Protein AF-A0A258R5W1-F1 (afdb_monomer_lite)

Structure (mmCIF, N/CA/C/O backbone):
data_AF-A0A258R5W1-F1
#
_entry.id   AF-A0A258R5W1-F1
#
loop_
_atom_site.group_PDB
_atom_site.id
_atom_site.type_symbol
_atom_site.label_atom_id
_atom_site.label_alt_id
_atom_site.label_comp_id
_atom_site.label_asym_id
_atom_site.label_entity_id
_atom_site.label_seq_id
_atom_site.pdbx_PDB_ins_code
_atom_site.Cartn_x
_atom_site.Cartn_y
_atom_site.Cartn_z
_atom_site.occupancy
_atom_site.B_iso_or_equiv
_atom_site.auth_seq_id
_atom_site.auth_comp_id
_atom_site.auth_asym_id
_atom_site.auth_atom_id
_atom_site.pdbx_PDB_model_num
ATOM 1 N N . MET A 1 1 ? 26.886 53.800 17.695 1.00 51.75 1 MET A N 1
ATOM 2 C CA . MET A 1 1 ? 26.694 52.334 17.669 1.00 51.75 1 MET A CA 1
ATOM 3 C C . MET A 1 1 ? 25.498 52.022 16.788 1.00 51.75 1 MET A C 1
ATOM 5 O O . MET A 1 1 ? 24.385 52.335 17.181 1.00 51.75 1 MET A O 1
ATOM 9 N N . ALA A 1 2 ? 25.725 51.496 15.584 1.00 49.53 2 ALA A N 1
ATOM 10 C CA . ALA A 1 2 ? 24.658 51.045 14.694 1.00 49.53 2 ALA A CA 1
ATOM 11 C C . ALA A 1 2 ? 24.525 49.524 14.839 1.00 49.53 2 ALA A C 1
ATOM 13 O O . ALA A 1 2 ? 25.481 48.796 14.582 1.00 49.53 2 ALA A O 1
ATOM 14 N N . CYS A 1 3 ? 23.370 49.064 15.316 1.00 56.50 3 CYS A N 1
ATOM 15 C CA . CYS A 1 3 ? 23.067 47.647 15.476 1.00 56.50 3 CYS A CA 1
ATOM 16 C C . CYS A 1 3 ? 22.499 47.130 14.147 1.00 56.50 3 CYS A C 1
ATOM 18 O O . CYS A 1 3 ? 21.383 47.484 13.772 1.00 56.50 3 CYS A O 1
ATOM 20 N N . PHE A 1 4 ? 23.285 46.352 13.403 1.00 54.25 4 PHE A N 1
ATOM 21 C CA . PHE A 1 4 ? 22.830 45.687 12.182 1.00 54.25 4 PHE A CA 1
ATOM 22 C C . PHE A 1 4 ? 22.053 44.424 12.573 1.00 54.25 4 PHE A C 1
ATOM 24 O O . PHE A 1 4 ? 22.641 43.435 13.006 1.00 54.25 4 PHE A O 1
ATOM 31 N N . ALA A 1 5 ? 20.727 44.456 12.439 1.00 63.97 5 ALA A N 1
ATOM 32 C CA . ALA A 1 5 ? 19.897 43.265 12.572 1.00 63.97 5 ALA A CA 1
ATOM 33 C C . ALA A 1 5 ? 20.048 42.406 11.305 1.00 63.97 5 ALA A C 1
ATOM 35 O O . ALA A 1 5 ? 19.536 42.747 10.239 1.00 63.97 5 ALA A O 1
ATOM 36 N N . LEU A 1 6 ? 20.783 41.299 11.420 1.00 62.94 6 LEU A N 1
ATOM 37 C CA . LEU A 1 6 ? 20.866 40.263 10.393 1.00 62.94 6 LEU A CA 1
ATOM 38 C C . LEU A 1 6 ? 19.533 39.506 10.335 1.00 62.94 6 LEU A C 1
ATOM 40 O O . LEU A 1 6 ? 19.253 38.654 11.175 1.00 62.94 6 LEU A O 1
ATOM 44 N N . PHE A 1 7 ? 18.711 39.811 9.333 1.00 59.78 7 PHE A N 1
ATOM 45 C CA . PHE A 1 7 ? 17.588 38.958 8.953 1.00 59.78 7 PHE A CA 1
ATOM 46 C C . PHE A 1 7 ? 18.133 37.715 8.244 1.00 59.78 7 PHE A C 1
ATOM 48 O O . PHE A 1 7 ? 18.595 37.790 7.106 1.00 59.78 7 PHE A O 1
ATOM 55 N N . LEU A 1 8 ? 18.090 36.567 8.921 1.00 60.25 8 LEU A N 1
ATOM 56 C CA . LEU A 1 8 ? 18.320 35.273 8.285 1.00 60.25 8 LEU A CA 1
ATOM 57 C C . LEU A 1 8 ? 17.102 34.928 7.414 1.00 60.25 8 LEU A C 1
ATOM 59 O O . LEU A 1 8 ? 15.984 34.890 7.934 1.00 60.25 8 LEU A O 1
ATOM 63 N N . PRO A 1 9 ? 17.278 34.661 6.109 1.00 59.12 9 PRO A N 1
ATOM 64 C CA . PRO A 1 9 ? 16.185 34.197 5.274 1.00 59.12 9 PRO A CA 1
ATOM 65 C C . PRO A 1 9 ? 15.826 32.767 5.689 1.00 59.12 9 PRO A C 1
ATOM 67 O O . PRO A 1 9 ? 16.605 31.834 5.502 1.00 59.12 9 PRO A O 1
ATOM 70 N N . VAL A 1 10 ? 14.636 32.586 6.259 1.00 59.16 10 VAL A N 1
ATOM 71 C CA . VAL A 1 10 ? 14.051 31.256 6.442 1.00 59.16 10 VAL A CA 1
ATOM 72 C C . VAL A 1 10 ? 13.568 30.804 5.069 1.00 59.16 10 VAL A C 1
ATOM 74 O O . VAL A 1 10 ? 12.575 31.317 4.555 1.00 59.16 10 VAL A O 1
ATOM 77 N N . ALA A 1 11 ? 14.293 29.880 4.439 1.00 56.75 11 ALA A N 1
ATOM 78 C CA . ALA A 1 11 ? 13.798 29.230 3.235 1.00 56.75 11 ALA A CA 1
ATOM 79 C C . ALA A 1 11 ? 12.501 28.480 3.586 1.00 56.75 11 ALA A C 1
ATOM 81 O O . ALA A 1 11 ? 12.465 27.791 4.612 1.00 56.75 11 ALA A O 1
ATOM 82 N N . PRO A 1 12 ? 11.433 28.593 2.778 1.00 52.16 12 PRO A N 1
ATOM 83 C CA . PRO A 1 12 ? 10.244 27.793 3.003 1.00 52.16 12 PRO A CA 1
ATOM 84 C C . PRO A 1 12 ? 10.651 26.325 2.883 1.00 52.16 12 PRO A C 1
ATOM 86 O O . PRO A 1 12 ? 11.190 25.904 1.858 1.00 52.16 12 PRO A O 1
ATOM 89 N N . ALA A 1 13 ? 10.415 25.547 3.938 1.00 52.50 13 ALA A N 1
ATOM 90 C CA . ALA A 1 13 ? 10.500 24.100 3.870 1.00 52.50 13 ALA A CA 1
ATOM 91 C C . ALA A 1 13 ? 9.369 23.625 2.952 1.00 52.50 13 ALA A C 1
ATOM 93 O O . ALA A 1 13 ? 8.264 23.325 3.402 1.00 52.50 13 ALA A O 1
ATOM 94 N N . MET A 1 14 ? 9.613 23.624 1.642 1.00 48.12 14 MET A N 1
ATOM 95 C CA . MET A 1 14 ? 8.778 22.869 0.725 1.00 48.12 14 MET A CA 1
ATOM 96 C C . MET A 1 14 ? 8.975 21.413 1.112 1.00 48.12 14 MET A C 1
ATOM 98 O O . MET A 1 14 ? 10.029 20.837 0.847 1.00 48.12 14 MET A O 1
ATOM 102 N N . ALA A 1 15 ? 7.996 20.856 1.825 1.00 54.88 15 ALA A N 1
ATOM 103 C CA . ALA A 1 15 ? 7.961 19.435 2.093 1.00 54.88 15 ALA A CA 1
ATOM 104 C C . ALA A 1 15 ? 8.110 18.726 0.746 1.00 54.88 15 ALA A C 1
ATOM 106 O O . ALA A 1 15 ? 7.338 18.969 -0.185 1.00 54.88 15 ALA A O 1
ATOM 107 N N . GLU A 1 16 ? 9.159 17.920 0.627 1.00 61.03 16 GLU A N 1
ATOM 108 C CA . GLU A 1 16 ? 9.371 17.089 -0.542 1.00 61.03 16 GLU A CA 1
ATOM 109 C C . GLU A 1 16 ? 8.091 16.265 -0.751 1.00 61.03 16 GLU A C 1
ATOM 111 O O . GLU A 1 16 ? 7.604 15.613 0.173 1.00 61.03 16 GLU A O 1
ATOM 116 N N . TYR A 1 17 ? 7.487 16.363 -1.940 1.00 71.88 17 TYR A N 1
ATOM 117 C CA . TYR A 1 17 ? 6.218 15.687 -2.239 1.00 71.88 17 TYR A CA 1
ATOM 118 C C . TYR A 1 17 ? 6.342 14.157 -2.081 1.00 71.88 17 TYR A C 1
ATOM 120 O O . TYR A 1 17 ? 5.367 13.472 -1.772 1.00 71.88 17 TYR A O 1
ATOM 128 N N . GLY A 1 18 ? 7.555 13.623 -2.259 1.00 83.56 18 GLY A N 1
ATOM 129 C CA . GLY A 1 18 ? 7.866 12.207 -2.109 1.00 83.56 18 GLY A CA 1
ATOM 130 C C . GLY A 1 18 ? 8.108 11.745 -0.661 1.00 83.56 18 GLY A C 1
ATOM 131 O O . GLY A 1 18 ? 8.158 12.544 0.278 1.00 83.56 18 GLY A O 1
ATOM 132 N N . PRO A 1 19 ? 8.262 10.426 -0.453 1.00 93.56 19 PRO A N 1
ATOM 133 C CA . PRO A 1 19 ? 8.715 9.880 0.820 1.00 93.56 19 PRO A CA 1
ATOM 134 C C . PRO A 1 19 ? 10.164 10.297 1.117 1.00 93.56 19 PRO A C 1
ATOM 136 O O . PRO A 1 19 ? 11.027 10.241 0.242 1.00 93.56 19 PRO A O 1
ATOM 139 N N . SER A 1 20 ? 10.449 10.649 2.369 1.00 94.25 20 SER A N 1
ATOM 140 C CA . SER A 1 20 ? 11.812 10.852 2.868 1.00 94.25 20 SER A CA 1
ATOM 141 C C . SER A 1 20 ? 12.620 9.548 2.845 1.00 94.25 20 SER A C 1
ATOM 143 O O . SER A 1 20 ? 12.065 8.452 2.774 1.00 94.25 20 SER A O 1
ATOM 145 N N . LYS A 1 21 ? 13.949 9.629 3.001 1.00 92.88 21 LYS A N 1
ATOM 146 C CA . LYS A 1 21 ? 14.812 8.432 3.089 1.00 92.88 21 LYS A CA 1
ATOM 147 C C . LYS A 1 21 ? 14.380 7.455 4.191 1.00 92.88 21 LYS A C 1
ATOM 149 O O . LYS A 1 21 ? 14.430 6.247 3.983 1.00 92.88 21 LYS A O 1
ATOM 154 N N . ALA A 1 22 ? 13.958 7.973 5.346 1.00 94.94 22 ALA A N 1
ATOM 155 C CA . ALA A 1 22 ? 13.486 7.152 6.459 1.00 94.94 22 ALA A CA 1
ATOM 156 C C . ALA A 1 22 ? 12.147 6.473 6.133 1.00 94.94 22 ALA A C 1
ATOM 158 O O . ALA A 1 22 ? 11.960 5.298 6.430 1.00 94.94 22 ALA A O 1
ATOM 159 N N . GLU A 1 23 ? 11.240 7.188 5.468 1.00 96.62 23 GLU A N 1
ATOM 160 C CA . GLU A 1 23 ? 9.962 6.629 5.030 1.00 96.62 23 GLU A CA 1
ATOM 161 C C . GLU A 1 23 ? 10.148 5.572 3.940 1.00 96.62 23 GLU A C 1
ATOM 163 O O . GLU A 1 23 ? 9.544 4.507 4.028 1.00 96.62 23 GLU A O 1
ATOM 168 N N . LEU A 1 24 ? 11.035 5.804 2.964 1.00 95.94 24 LEU A N 1
ATOM 169 C CA . LEU A 1 24 ? 11.385 4.808 1.944 1.00 95.94 24 LEU A CA 1
ATOM 170 C C . LEU A 1 24 ? 11.908 3.508 2.556 1.00 95.94 24 LEU A C 1
ATOM 172 O O . LEU A 1 24 ? 11.591 2.436 2.049 1.00 95.94 24 LEU A O 1
ATOM 176 N N . ALA A 1 25 ? 12.674 3.589 3.646 1.00 96.06 25 ALA A N 1
ATOM 177 C CA . ALA A 1 25 ? 13.185 2.412 4.345 1.00 96.06 25 ALA A CA 1
ATOM 178 C C . ALA A 1 25 ? 12.079 1.579 5.021 1.00 96.06 25 ALA A C 1
ATOM 180 O O . ALA A 1 25 ? 12.278 0.392 5.270 1.00 96.06 25 ALA A O 1
ATOM 181 N N . ALA A 1 26 ? 10.914 2.176 5.296 1.00 96.38 26 ALA A N 1
ATOM 182 C CA . ALA A 1 26 ? 9.740 1.491 5.837 1.00 96.38 26 ALA A CA 1
ATOM 183 C C . ALA A 1 26 ? 8.784 0.961 4.748 1.00 96.38 26 ALA A C 1
ATOM 185 O O . ALA A 1 26 ? 7.746 0.375 5.066 1.00 96.38 26 ALA A O 1
ATOM 186 N N . LEU A 1 27 ? 9.102 1.179 3.468 1.00 98.12 27 LEU A N 1
ATOM 187 C CA . LEU A 1 27 ? 8.323 0.693 2.332 1.00 98.12 27 LEU A CA 1
ATOM 188 C C . LEU A 1 27 ? 8.945 -0.576 1.728 1.00 98.12 27 LEU A C 1
ATOM 190 O O . LEU A 1 27 ? 10.131 -0.848 1.919 1.00 98.12 27 LEU A O 1
ATOM 194 N N . PRO A 1 28 ? 8.172 -1.357 0.951 1.00 98.19 28 PRO A N 1
ATOM 195 C CA . PRO A 1 28 ? 8.719 -2.480 0.199 1.00 98.19 28 PRO A CA 1
ATOM 196 C C . PRO A 1 28 ? 9.882 -2.060 -0.710 1.00 98.19 28 PRO A C 1
ATOM 198 O O . PRO A 1 28 ? 9.866 -0.978 -1.295 1.00 98.19 28 PRO A O 1
ATOM 201 N N . ALA A 1 29 ? 10.874 -2.938 -0.888 1.00 97.06 29 ALA A N 1
ATOM 202 C CA . ALA A 1 29 ? 12.125 -2.617 -1.589 1.00 97.06 29 ALA A CA 1
ATOM 203 C C . ALA A 1 29 ? 11.930 -2.090 -3.026 1.00 97.06 29 ALA A C 1
ATOM 205 O O . ALA A 1 29 ? 12.719 -1.271 -3.505 1.00 97.06 29 ALA A O 1
ATOM 206 N N . TYR A 1 30 ? 10.861 -2.511 -3.708 1.00 97.31 30 TYR A N 1
ATOM 207 C CA . TYR A 1 30 ? 10.533 -1.999 -5.037 1.00 97.31 30 TYR A CA 1
ATOM 208 C C . TYR A 1 30 ? 10.180 -0.506 -5.043 1.00 97.31 30 TYR A C 1
ATOM 210 O O . TYR A 1 30 ? 10.258 0.115 -6.097 1.00 97.31 30 TYR A O 1
ATOM 218 N N . CYS A 1 31 ? 9.810 0.092 -3.906 1.00 98.00 31 CYS A N 1
ATOM 219 C CA . CYS A 1 31 ? 9.501 1.516 -3.819 1.00 98.00 31 CYS A CA 1
ATOM 220 C C . CYS A 1 31 ? 10.745 2.384 -3.923 1.00 98.00 31 CYS A C 1
ATOM 222 O O . CYS A 1 31 ? 10.755 3.328 -4.710 1.00 98.00 31 CYS A O 1
ATOM 224 N N . ALA A 1 32 ? 11.808 2.030 -3.199 1.00 96.19 32 ALA A N 1
ATOM 225 C CA . ALA A 1 32 ? 13.094 2.704 -3.340 1.00 96.19 32 ALA A CA 1
ATOM 226 C C . ALA A 1 32 ? 13.615 2.575 -4.778 1.00 96.19 32 ALA A C 1
ATOM 228 O O . ALA A 1 32 ? 14.002 3.567 -5.385 1.00 96.19 32 ALA A O 1
ATOM 229 N N . ALA A 1 33 ? 13.531 1.371 -5.357 1.00 96.56 33 ALA A N 1
ATOM 230 C CA . ALA A 1 33 ? 13.924 1.150 -6.743 1.00 96.56 33 ALA A CA 1
ATOM 231 C C . ALA A 1 33 ? 13.080 1.969 -7.725 1.00 96.56 33 ALA A C 1
ATOM 233 O O . ALA A 1 33 ? 13.638 2.617 -8.600 1.00 96.56 33 ALA A O 1
ATOM 234 N N . ARG A 1 34 ? 11.746 1.981 -7.583 1.00 96.75 34 ARG A N 1
ATOM 235 C CA . ARG A 1 34 ? 10.860 2.729 -8.484 1.00 96.75 34 ARG A CA 1
ATOM 236 C C . ARG A 1 34 ? 11.112 4.233 -8.420 1.00 96.75 34 ARG A C 1
ATOM 238 O O . ARG A 1 34 ? 10.966 4.887 -9.445 1.00 96.75 34 ARG A O 1
ATOM 245 N N . LEU A 1 35 ? 11.468 4.776 -7.260 1.00 95.19 35 LEU A N 1
ATOM 246 C CA . LEU A 1 35 ? 11.693 6.214 -7.076 1.00 95.19 35 LEU A CA 1
ATOM 247 C C . LEU A 1 35 ? 13.131 6.657 -7.395 1.00 95.19 35 LEU A C 1
ATOM 249 O O . LEU A 1 35 ? 13.408 7.853 -7.391 1.00 95.19 35 LEU A O 1
ATOM 253 N N . ASP A 1 36 ? 14.014 5.719 -7.746 1.00 95.25 36 ASP A N 1
ATOM 254 C CA . ASP A 1 36 ? 15.358 5.985 -8.258 1.00 95.25 36 ASP A CA 1
ATOM 255 C C . ASP A 1 36 ? 15.570 5.287 -9.611 1.00 95.25 36 ASP A C 1
ATOM 257 O O . ASP A 1 36 ? 16.139 4.194 -9.698 1.00 95.25 36 ASP A O 1
ATOM 261 N N . GLU A 1 37 ? 15.130 5.944 -10.689 1.00 93.56 37 GLU A N 1
ATOM 262 C CA . GLU A 1 37 ? 15.201 5.418 -12.064 1.00 93.56 37 GLU A CA 1
ATOM 263 C C . GLU A 1 37 ? 16.631 5.171 -12.566 1.00 93.56 37 GLU A C 1
ATOM 265 O O . GLU A 1 37 ? 16.840 4.455 -13.548 1.00 93.56 37 GLU A O 1
ATOM 270 N N . LYS A 1 38 ? 17.634 5.744 -11.891 1.00 94.69 38 LYS A N 1
ATOM 271 C CA . LYS A 1 38 ? 19.049 5.569 -12.236 1.00 94.69 38 LYS A CA 1
ATOM 272 C C . LYS A 1 38 ? 19.661 4.344 -11.555 1.00 94.69 38 LYS A C 1
ATOM 274 O O . LYS A 1 38 ? 20.737 3.904 -11.964 1.00 94.69 38 LYS A O 1
ATOM 279 N N . SER A 1 39 ? 19.000 3.786 -10.540 1.00 94.88 39 SER A N 1
ATOM 280 C CA . SER A 1 39 ? 19.512 2.644 -9.786 1.00 94.88 39 SER A CA 1
ATOM 281 C C . SER A 1 39 ? 19.573 1.365 -10.627 1.00 94.88 39 SER A C 1
ATOM 283 O O . SER A 1 39 ? 18.742 1.104 -11.499 1.00 94.88 39 SER A O 1
ATOM 285 N N . ALA A 1 40 ? 20.533 0.490 -10.317 1.00 95.44 40 ALA A N 1
ATOM 286 C CA . ALA A 1 40 ? 20.550 -0.859 -10.883 1.00 95.44 40 ALA A CA 1
ATOM 287 C C . ALA A 1 40 ? 19.288 -1.653 -10.488 1.00 95.44 40 ALA A C 1
ATOM 289 O O . ALA A 1 40 ? 18.755 -2.418 -11.291 1.00 95.44 40 ALA A O 1
ATOM 290 N N . ALA A 1 41 ? 18.777 -1.421 -9.273 1.00 96.94 41 ALA A N 1
ATOM 291 C CA . ALA A 1 41 ? 17.570 -2.060 -8.763 1.00 96.94 41 ALA A CA 1
ATOM 292 C C . ALA A 1 41 ? 16.323 -1.711 -9.590 1.00 96.94 41 ALA A C 1
ATOM 294 O O . ALA A 1 41 ? 15.468 -2.578 -9.768 1.00 96.94 41 ALA A O 1
ATOM 295 N N . PHE A 1 42 ? 16.230 -0.489 -10.132 1.00 97.81 42 PHE A N 1
ATOM 296 C CA . PHE A 1 42 ? 15.127 -0.080 -11.005 1.00 97.81 42 PHE A CA 1
ATOM 297 C C . PHE A 1 42 ? 14.960 -1.041 -12.181 1.00 97.81 42 PHE A C 1
ATOM 299 O O . PHE A 1 42 ? 13.867 -1.552 -12.404 1.00 97.81 42 PHE A O 1
ATOM 306 N N . LYS A 1 43 ? 16.054 -1.349 -12.889 1.00 96.94 43 LYS A N 1
ATOM 307 C CA . LYS A 1 43 ? 16.027 -2.244 -14.056 1.00 96.94 43 LYS A CA 1
ATOM 308 C C . LYS A 1 43 ? 15.586 -3.657 -13.678 1.00 96.94 43 LYS A C 1
ATOM 310 O O . LYS A 1 43 ? 14.779 -4.251 -14.386 1.00 96.94 43 LYS A O 1
ATOM 315 N N . SER A 1 44 ? 16.071 -4.176 -12.550 1.00 96.81 44 SER A N 1
ATOM 316 C CA . SER A 1 44 ? 15.693 -5.508 -12.061 1.00 96.81 44 SER A CA 1
ATOM 317 C C . SER A 1 44 ? 14.207 -5.590 -11.708 1.00 96.81 44 SER A C 1
ATOM 319 O O . SER A 1 44 ? 13.526 -6.536 -12.103 1.00 96.81 44 SER A O 1
ATOM 321 N N . TRP A 1 45 ? 13.675 -4.587 -11.005 1.00 98.00 45 TRP A N 1
ATOM 322 C CA . TRP A 1 45 ? 12.252 -4.545 -10.662 1.00 98.00 45 TRP A CA 1
ATOM 323 C C . TRP A 1 45 ? 11.364 -4.284 -11.876 1.00 98.00 45 TRP A C 1
ATOM 325 O O . TRP A 1 45 ? 10.309 -4.904 -11.986 1.00 98.00 45 TRP A O 1
ATOM 335 N N . GLN A 1 46 ? 11.810 -3.454 -12.819 1.00 97.88 46 GLN A N 1
ATOM 336 C CA . GLN A 1 46 ? 11.124 -3.250 -14.091 1.00 97.88 46 GLN A CA 1
ATOM 337 C C . GLN A 1 46 ? 11.029 -4.549 -14.894 1.00 97.88 46 GLN A C 1
ATOM 339 O O . GLN A 1 46 ? 9.967 -4.858 -15.426 1.00 97.88 46 GLN A O 1
ATOM 344 N N . ALA A 1 47 ? 12.109 -5.331 -14.955 1.00 97.25 47 ALA A N 1
ATOM 345 C CA . ALA A 1 47 ? 12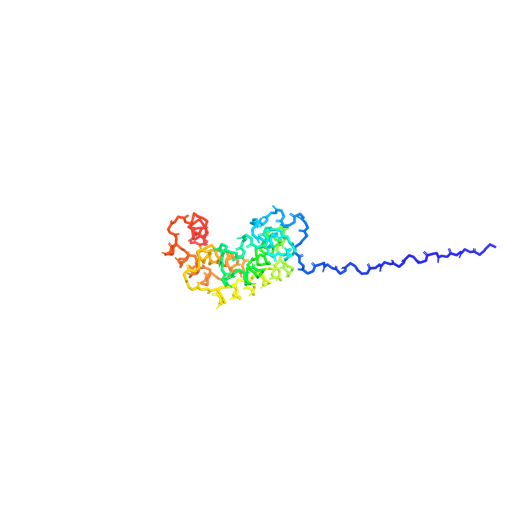.103 -6.625 -15.630 1.00 97.25 47 ALA A CA 1
ATOM 346 C C . ALA A 1 47 ? 11.163 -7.634 -14.944 1.00 97.25 47 ALA A C 1
ATOM 348 O O . ALA A 1 47 ? 10.473 -8.382 -15.628 1.00 97.25 47 ALA A O 1
ATOM 349 N N . SER A 1 48 ? 11.109 -7.629 -13.608 1.00 96.81 48 SER A N 1
ATOM 350 C CA . SER A 1 48 ? 10.264 -8.536 -12.816 1.00 96.81 48 SER A CA 1
ATOM 351 C C . SER A 1 48 ? 8.769 -8.192 -12.890 1.00 96.81 48 SER A C 1
ATOM 353 O O . SER A 1 48 ? 7.933 -9.067 -13.095 1.00 96.81 48 SER A O 1
ATOM 355 N N . MET A 1 49 ? 8.420 -6.911 -12.746 1.00 97.62 49 MET A N 1
ATOM 356 C CA . MET A 1 49 ? 7.025 -6.449 -12.716 1.00 97.62 49 MET A CA 1
ATOM 357 C C . MET A 1 49 ? 6.461 -6.116 -14.102 1.00 97.62 49 MET A C 1
ATOM 359 O O . MET A 1 49 ? 5.256 -5.911 -14.250 1.00 97.62 49 MET A O 1
ATOM 363 N N . GLY A 1 50 ? 7.318 -6.013 -15.118 1.00 97.12 50 GLY A N 1
ATOM 364 C CA . GLY A 1 50 ? 6.925 -5.671 -16.477 1.00 97.12 50 GLY A CA 1
ATOM 365 C C . GLY A 1 50 ? 6.244 -4.304 -16.573 1.00 97.12 50 GLY A C 1
ATOM 366 O O . GLY A 1 50 ? 6.645 -3.326 -15.935 1.00 97.12 50 GLY A O 1
ATOM 367 N N . ARG A 1 51 ? 5.194 -4.231 -17.400 1.00 96.19 51 ARG A N 1
ATOM 368 C CA . ARG A 1 51 ? 4.486 -2.978 -17.714 1.00 96.19 51 ARG A CA 1
ATOM 369 C C . ARG A 1 51 ? 3.858 -2.298 -16.495 1.00 96.19 51 ARG A C 1
ATOM 371 O O . ARG A 1 51 ? 3.758 -1.074 -16.480 1.00 96.19 51 ARG A O 1
ATOM 378 N N . ASP A 1 52 ? 3.474 -3.067 -15.479 1.00 98.06 52 ASP A N 1
ATOM 379 C CA . ASP A 1 52 ? 2.806 -2.538 -14.288 1.00 98.06 52 ASP A CA 1
ATOM 380 C C . ASP A 1 52 ? 3.758 -1.712 -13.416 1.00 98.06 52 ASP A C 1
ATOM 382 O O . ASP A 1 52 ? 3.306 -0.812 -12.702 1.00 98.06 52 ASP A O 1
ATOM 386 N N . PHE A 1 53 ? 5.078 -1.932 -13.535 1.00 98.19 53 PHE A N 1
ATOM 387 C CA . PHE A 1 53 ? 6.097 -1.215 -12.764 1.00 98.19 53 PHE A CA 1
ATOM 388 C C . PHE A 1 53 ? 5.977 0.306 -12.881 1.00 98.19 53 PHE A C 1
ATOM 390 O O . PHE A 1 53 ? 6.182 1.030 -11.904 1.00 98.19 53 PHE A O 1
ATOM 397 N N . LEU A 1 54 ? 5.591 0.800 -14.064 1.00 96.88 54 LEU A N 1
ATOM 398 C CA . LEU A 1 54 ? 5.410 2.227 -14.312 1.00 96.88 54 LEU A CA 1
ATOM 399 C C . LEU A 1 54 ? 4.473 2.854 -13.275 1.00 96.88 54 LEU A C 1
ATOM 401 O O . LEU A 1 54 ? 4.785 3.930 -12.767 1.00 96.88 54 LEU A O 1
ATOM 405 N N . HIS A 1 55 ? 3.389 2.166 -12.914 1.00 98.12 55 HIS A N 1
ATOM 406 C CA . HIS A 1 55 ? 2.335 2.667 -12.029 1.00 98.12 55 HIS A CA 1
ATOM 407 C C . HIS A 1 55 ? 2.630 2.452 -10.536 1.00 98.12 55 HIS A C 1
ATOM 409 O O . HIS A 1 55 ? 1.921 2.989 -9.685 1.00 98.12 55 HIS A O 1
ATOM 415 N N . ILE A 1 56 ? 3.697 1.724 -10.190 1.00 98.12 56 ILE A N 1
ATOM 416 C CA . ILE A 1 56 ? 4.019 1.360 -8.800 1.00 98.12 56 ILE A CA 1
ATOM 417 C C . ILE A 1 56 ? 4.409 2.559 -7.938 1.00 98.12 56 ILE A C 1
ATOM 419 O O . ILE A 1 56 ? 4.227 2.508 -6.725 1.00 98.12 56 ILE A O 1
ATOM 423 N N . HIS A 1 57 ? 4.849 3.671 -8.531 1.00 97.38 57 HIS A N 1
ATOM 424 C CA . HIS A 1 57 ? 5.110 4.887 -7.759 1.00 97.38 57 HIS A CA 1
ATOM 425 C C . HIS A 1 57 ? 3.843 5.381 -7.040 1.00 97.38 57 HIS A C 1
ATOM 427 O O . HIS A 1 57 ? 3.931 5.774 -5.881 1.00 97.38 57 HIS A O 1
ATOM 433 N N . HIS A 1 58 ? 2.657 5.232 -7.646 1.00 98.50 58 HIS A N 1
ATOM 434 C CA . HIS A 1 58 ? 1.394 5.510 -6.962 1.00 98.50 58 HIS A CA 1
ATOM 435 C C . HIS A 1 58 ? 1.143 4.537 -5.808 1.00 98.50 58 HIS A C 1
ATOM 437 O O . HIS A 1 58 ? 0.766 4.974 -4.728 1.00 98.50 58 HIS A O 1
ATOM 443 N N . TYR A 1 59 ? 1.416 3.236 -5.957 1.00 98.69 59 TYR A N 1
ATOM 444 C CA . TYR A 1 59 ? 1.285 2.317 -4.818 1.00 98.69 59 TYR A CA 1
ATOM 445 C C . TYR A 1 59 ? 2.218 2.707 -3.663 1.00 98.69 59 TYR A C 1
ATOM 447 O O . TYR A 1 59 ? 1.798 2.741 -2.510 1.00 98.69 59 TYR A O 1
ATOM 455 N N . CYS A 1 60 ? 3.457 3.086 -3.970 1.00 98.38 60 CYS A N 1
ATOM 456 C CA . CYS A 1 60 ? 4.429 3.534 -2.977 1.00 98.38 60 CYS A CA 1
ATOM 457 C C . CYS A 1 60 ? 4.012 4.832 -2.279 1.00 98.38 60 CYS A C 1
ATOM 459 O O . CYS A 1 60 ? 4.121 4.930 -1.057 1.00 98.38 60 CYS A O 1
ATOM 461 N N . PHE A 1 61 ? 3.480 5.804 -3.023 1.00 98.44 61 PHE A N 1
ATOM 462 C CA . PHE A 1 61 ? 2.925 7.026 -2.440 1.00 98.44 61 PHE A CA 1
ATOM 463 C C . PHE A 1 61 ? 1.693 6.734 -1.584 1.00 98.44 61 PHE A C 1
ATOM 465 O O . PHE A 1 61 ? 1.570 7.288 -0.495 1.00 98.44 61 PHE A O 1
ATOM 472 N N . ALA A 1 62 ? 0.833 5.803 -2.007 1.00 98.62 62 ALA A N 1
ATOM 473 C CA . ALA A 1 62 ? -0.327 5.394 -1.229 1.00 98.62 62 ALA A CA 1
ATOM 474 C C . ALA A 1 62 ? 0.070 4.782 0.121 1.00 98.62 62 ALA A C 1
ATOM 476 O O . ALA A 1 62 ? -0.446 5.184 1.163 1.00 98.62 62 ALA A O 1
ATOM 477 N N . LEU A 1 63 ? 1.034 3.855 0.110 1.00 98.69 63 LEU A N 1
ATOM 478 C CA . LEU A 1 63 ? 1.578 3.241 1.322 1.00 98.69 63 LEU A CA 1
ATOM 479 C C . LEU A 1 63 ? 2.235 4.277 2.240 1.00 98.69 63 LEU A C 1
ATOM 481 O O . LEU A 1 63 ? 2.031 4.235 3.453 1.00 98.69 63 LEU A O 1
ATOM 485 N N . ASN A 1 64 ? 2.985 5.225 1.674 1.00 98.38 64 ASN A N 1
ATOM 486 C CA . ASN A 1 64 ? 3.613 6.291 2.446 1.00 98.38 64 ASN A CA 1
ATOM 487 C C . ASN A 1 64 ? 2.573 7.177 3.144 1.00 98.38 64 ASN A C 1
ATOM 489 O O . ASN A 1 64 ? 2.643 7.371 4.356 1.00 98.38 64 ASN A O 1
ATOM 493 N N . SER A 1 65 ? 1.572 7.665 2.408 1.00 98.31 65 SER A N 1
ATOM 494 C CA . SER A 1 65 ? 0.510 8.504 2.972 1.00 98.31 65 SER A CA 1
ATOM 495 C C . SER A 1 65 ? -0.335 7.750 4.004 1.00 98.31 65 SER A C 1
ATOM 497 O O . SER A 1 65 ? -0.666 8.299 5.054 1.00 98.31 65 SER A O 1
ATOM 499 N N . MET A 1 66 ? -0.601 6.462 3.770 1.00 98.44 66 MET A N 1
ATOM 500 C CA . MET A 1 66 ? -1.258 5.576 4.734 1.00 98.44 66 MET A CA 1
ATOM 501 C C . MET A 1 66 ? -0.432 5.407 6.022 1.00 98.44 66 MET A C 1
ATOM 503 O O . MET A 1 66 ? -0.990 5.446 7.119 1.00 98.44 66 MET A O 1
ATOM 507 N N . ASN A 1 67 ? 0.891 5.253 5.917 1.00 97.81 67 ASN A N 1
ATOM 508 C CA . ASN A 1 67 ? 1.783 5.170 7.075 1.00 97.81 67 ASN A CA 1
ATOM 509 C C . ASN A 1 67 ? 1.873 6.504 7.830 1.00 97.81 67 ASN A C 1
ATOM 511 O O . ASN A 1 67 ? 1.769 6.503 9.057 1.00 97.81 67 ASN A O 1
ATOM 515 N N . ARG A 1 68 ? 1.968 7.636 7.120 1.00 96.88 68 ARG A N 1
ATOM 516 C CA . ARG A 1 68 ? 1.896 8.981 7.719 1.00 96.88 68 ARG A CA 1
ATOM 517 C C . ARG A 1 68 ? 0.605 9.155 8.519 1.00 96.88 68 ARG A C 1
ATOM 519 O O . ARG A 1 68 ? 0.659 9.511 9.692 1.00 96.88 68 ARG A O 1
ATOM 526 N N . ALA A 1 69 ? -0.543 8.813 7.929 1.00 98.00 69 ALA A N 1
ATOM 527 C CA . ALA A 1 69 ? -1.849 8.932 8.578 1.00 98.00 69 ALA A CA 1
ATOM 528 C C . ALA A 1 69 ? -1.979 8.105 9.870 1.00 98.00 69 ALA A C 1
ATOM 530 O O . ALA A 1 69 ? -2.693 8.508 10.788 1.00 98.00 69 ALA A O 1
ATOM 531 N N . ARG A 1 70 ? -1.298 6.957 9.966 1.00 96.81 70 ARG A N 1
ATOM 532 C CA . ARG A 1 70 ? -1.273 6.129 11.186 1.00 96.81 70 ARG A CA 1
ATOM 533 C C . ARG A 1 70 ? -0.501 6.775 12.335 1.00 96.81 70 ARG A C 1
ATOM 535 O O . ARG A 1 70 ? -0.834 6.520 13.485 1.00 96.81 70 ARG A O 1
ATOM 542 N N . GLY A 1 71 ? 0.507 7.590 12.028 1.00 96.00 71 GLY A N 1
ATOM 543 C CA . GLY A 1 71 ? 1.274 8.344 13.023 1.00 96.00 71 GLY A CA 1
ATOM 544 C C . GLY A 1 71 ? 0.627 9.669 13.440 1.00 96.00 71 GLY A C 1
ATOM 545 O O . GLY A 1 71 ? 1.122 10.327 14.350 1.00 96.00 71 GLY A O 1
ATOM 546 N N . MET A 1 72 ? -0.459 10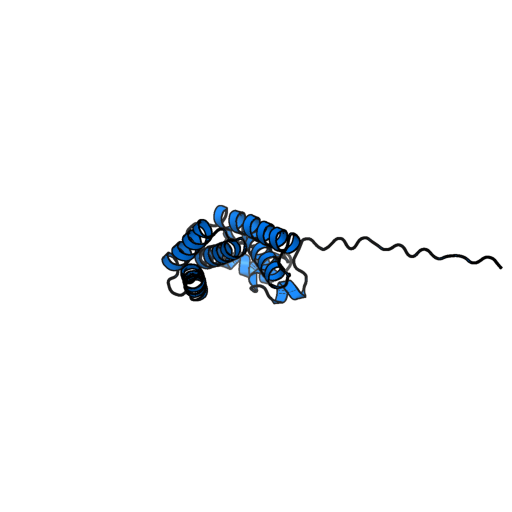.080 12.780 1.00 95.94 72 MET A N 1
ATOM 547 C CA . MET A 1 72 ? -1.155 11.337 13.051 1.00 95.94 72 MET A CA 1
ATOM 548 C C . MET A 1 72 ? -2.302 11.142 14.044 1.00 95.94 72 MET A C 1
ATOM 550 O O . MET A 1 72 ? -3.020 10.141 14.008 1.00 95.94 72 MET A O 1
ATOM 554 N N . ALA A 1 73 ? -2.540 12.159 14.874 1.00 92.50 73 ALA A N 1
ATOM 555 C CA . ALA A 1 73 ? -3.778 12.260 15.637 1.00 92.50 73 ALA A CA 1
ATOM 556 C C . ALA A 1 73 ? -4.995 12.366 14.696 1.00 92.50 73 ALA A C 1
ATOM 558 O O . ALA A 1 73 ? -4.876 12.730 13.524 1.00 92.50 73 ALA A O 1
ATOM 559 N N . SER A 1 74 ? -6.193 12.074 15.204 1.00 91.06 74 SER A N 1
ATOM 560 C CA . SER A 1 74 ? -7.430 12.318 14.458 1.00 91.06 74 SER A CA 1
ATOM 561 C C . SER A 1 74 ? -7.559 13.795 14.074 1.00 91.06 74 SER A C 1
ATOM 563 O O . SER A 1 74 ? -7.275 14.670 14.888 1.00 91.06 74 SER A O 1
ATOM 565 N N . GLY A 1 75 ? -8.041 14.084 12.866 1.00 94.50 75 GLY A N 1
ATOM 566 C CA . GLY A 1 75 ? -8.266 15.456 12.419 1.00 94.50 75 GLY A CA 1
ATOM 567 C C . GLY A 1 75 ? -8.102 15.623 10.915 1.00 94.50 75 GLY A C 1
ATOM 568 O O . GLY A 1 75 ? -7.961 14.648 10.174 1.00 94.50 75 GLY A O 1
ATOM 569 N N . LYS A 1 76 ? -8.118 16.883 10.470 1.00 95.38 76 LYS A N 1
ATOM 570 C CA . LYS A 1 76 ? -8.065 17.252 9.051 1.00 95.38 76 LYS A CA 1
ATOM 571 C C . LYS A 1 76 ? -6.797 16.747 8.360 1.00 95.38 76 LYS A C 1
ATOM 573 O O . LYS A 1 76 ? -6.905 16.216 7.263 1.00 95.38 76 LYS A O 1
ATOM 578 N N . ASP A 1 77 ? -5.639 16.852 9.005 1.00 95.00 77 ASP A N 1
ATOM 579 C CA . ASP A 1 77 ? -4.362 16.441 8.406 1.00 95.00 77 ASP A CA 1
ATOM 580 C C . ASP A 1 77 ? -4.311 14.927 8.178 1.00 95.00 77 ASP A C 1
ATOM 582 O O . ASP A 1 77 ? -3.957 14.469 7.092 1.00 95.00 77 ASP A O 1
ATOM 586 N N . ARG A 1 78 ? -4.787 14.144 9.158 1.00 97.25 78 ARG A N 1
ATOM 587 C CA . ARG A 1 78 ? -4.944 12.692 9.012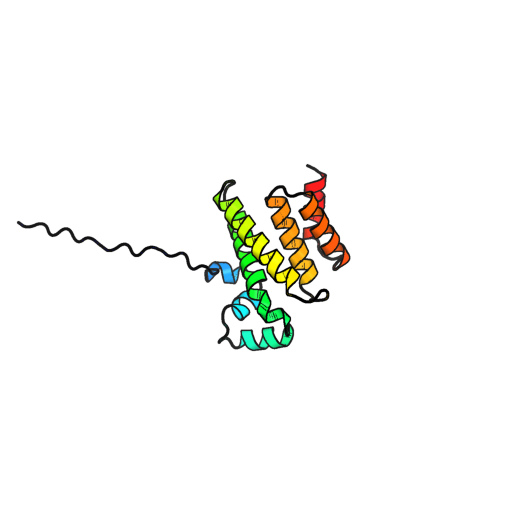 1.00 97.25 78 ARG A CA 1
ATOM 588 C C . ARG A 1 78 ? -5.909 12.343 7.884 1.00 97.25 78 ARG A C 1
ATOM 590 O O . ARG A 1 78 ? -5.612 11.458 7.089 1.00 97.25 78 ARG A O 1
ATOM 597 N N . LEU A 1 79 ? -7.054 13.024 7.798 1.00 97.38 79 LEU A N 1
ATOM 598 C CA . LEU A 1 79 ? -8.016 12.806 6.712 1.00 97.38 79 LEU A CA 1
ATOM 599 C C . LEU A 1 79 ? -7.441 13.194 5.343 1.00 97.38 79 LEU A C 1
ATOM 601 O O . LEU A 1 79 ? -7.704 12.495 4.369 1.00 97.38 79 LEU A O 1
ATOM 605 N N . GLY A 1 80 ? -6.627 14.250 5.274 1.00 97.44 80 GLY A N 1
ATOM 606 C CA . GLY A 1 80 ? -5.890 14.639 4.071 1.00 97.44 80 GLY A CA 1
ATOM 607 C C . GLY A 1 80 ? -4.932 13.540 3.615 1.00 97.44 80 GLY A C 1
ATOM 608 O O . GLY A 1 80 ? -5.032 13.078 2.482 1.00 97.44 80 GLY A O 1
ATOM 609 N N . ALA A 1 81 ? -4.095 13.030 4.522 1.00 97.75 81 ALA A N 1
ATOM 610 C CA . ALA A 1 81 ? -3.169 11.937 4.222 1.00 97.75 81 ALA A CA 1
ATOM 611 C C . ALA A 1 81 ? -3.891 10.641 3.795 1.00 97.75 81 ALA A C 1
ATOM 613 O O . ALA A 1 81 ? -3.454 9.958 2.867 1.00 97.75 81 ALA A O 1
ATOM 614 N N . LEU A 1 82 ? -5.025 10.305 4.420 1.00 98.56 82 LEU A N 1
ATOM 615 C CA . LEU A 1 82 ? -5.861 9.176 3.987 1.00 98.56 82 LEU A CA 1
ATOM 616 C C . LEU A 1 82 ? -6.491 9.415 2.607 1.00 98.56 82 LEU A C 1
ATOM 618 O O . LEU A 1 82 ? -6.564 8.492 1.796 1.00 98.56 82 LEU A O 1
ATOM 622 N N . GLY A 1 83 ? -6.906 10.651 2.320 1.00 98.31 83 GLY A N 1
ATOM 623 C CA . GLY A 1 83 ? -7.386 11.066 1.003 1.00 98.31 83 GLY A CA 1
ATOM 624 C C . GLY A 1 83 ? -6.321 10.882 -0.079 1.00 98.31 83 GLY A C 1
ATOM 625 O O . GLY A 1 83 ? -6.595 10.252 -1.103 1.00 98.31 83 GLY A O 1
ATOM 626 N N . ASP A 1 84 ? -5.095 11.337 0.184 1.00 98.06 84 ASP A N 1
ATOM 627 C CA . ASP A 1 84 ? -3.948 11.158 -0.712 1.00 98.06 84 ASP A CA 1
ATOM 628 C C . ASP A 1 84 ? -3.637 9.677 -0.943 1.00 98.06 84 ASP A C 1
ATOM 630 O O . ASP A 1 84 ? -3.394 9.255 -2.080 1.00 98.06 84 ASP A O 1
ATOM 634 N N . ALA A 1 85 ? -3.684 8.866 0.119 1.00 98.69 85 ALA A N 1
ATOM 635 C CA . ALA A 1 85 ? -3.503 7.426 0.008 1.00 98.69 85 ALA A CA 1
ATOM 636 C C . ALA A 1 85 ? -4.563 6.805 -0.911 1.00 98.69 85 ALA A C 1
ATOM 638 O O . ALA A 1 85 ? -4.230 6.087 -1.855 1.00 98.69 85 ALA A O 1
ATOM 639 N N . ASN A 1 86 ? -5.836 7.140 -0.695 1.00 98.75 86 ASN A N 1
ATOM 640 C CA . ASN A 1 86 ? -6.945 6.629 -1.493 1.00 98.75 86 ASN A CA 1
ATOM 641 C C . ASN A 1 86 ? -6.854 7.028 -2.980 1.00 98.75 86 ASN A C 1
ATOM 643 O O . ASN A 1 86 ? -7.062 6.185 -3.854 1.00 98.75 86 ASN A O 1
ATOM 647 N N . ILE A 1 87 ? -6.506 8.283 -3.290 1.00 98.56 87 ILE A N 1
ATOM 648 C CA . ILE A 1 87 ? -6.303 8.744 -4.678 1.00 98.56 87 ILE A CA 1
ATOM 649 C C . ILE A 1 87 ? -5.257 7.873 -5.383 1.00 98.56 87 ILE A C 1
ATOM 651 O O . ILE A 1 87 ? -5.478 7.397 -6.500 1.00 98.56 87 ILE A O 1
ATOM 655 N N . ASN A 1 88 ? -4.140 7.617 -4.707 1.00 98.81 88 ASN A N 1
ATOM 656 C CA . ASN A 1 88 ? -3.051 6.830 -5.260 1.00 98.81 88 ASN A CA 1
ATOM 657 C C . ASN A 1 88 ? -3.393 5.331 -5.374 1.00 98.81 88 ASN A C 1
ATOM 659 O O . ASN A 1 88 ? -3.072 4.714 -6.394 1.00 98.81 88 ASN A O 1
ATOM 663 N N . PHE A 1 89 ? -4.106 4.749 -4.401 1.00 98.88 89 PHE A N 1
ATOM 664 C CA . PHE A 1 89 ? -4.611 3.376 -4.523 1.00 98.88 89 PHE A CA 1
ATOM 665 C C . PHE A 1 89 ? -5.575 3.225 -5.704 1.00 98.88 89 PHE A C 1
ATOM 667 O O . PHE A 1 89 ? -5.466 2.268 -6.471 1.00 98.88 89 PHE A O 1
ATOM 674 N N . ASN A 1 90 ? -6.488 4.183 -5.893 1.00 98.81 90 ASN A N 1
ATOM 675 C CA . ASN A 1 90 ? -7.414 4.180 -7.025 1.00 98.81 90 ASN A CA 1
ATOM 676 C C . ASN A 1 90 ? -6.680 4.238 -8.359 1.00 98.81 90 ASN A C 1
ATOM 678 O O . ASN A 1 90 ? -7.027 3.499 -9.281 1.00 98.81 90 ASN A O 1
ATOM 682 N N . TYR A 1 91 ? -5.651 5.082 -8.458 1.00 98.75 91 TYR A N 1
ATOM 683 C CA . TYR A 1 91 ? -4.838 5.147 -9.662 1.00 98.75 91 TYR A CA 1
ATOM 684 C C . TYR A 1 91 ? -4.168 3.802 -9.945 1.00 98.75 91 TYR A C 1
ATOM 686 O O . TYR A 1 91 ? -4.305 3.284 -11.055 1.00 98.75 91 TYR A O 1
ATOM 694 N N . VAL A 1 92 ? -3.452 3.220 -8.975 1.00 98.69 92 VAL A N 1
ATOM 695 C CA . VAL A 1 92 ? -2.683 2.002 -9.259 1.00 98.69 92 VAL A CA 1
ATOM 696 C C . VAL A 1 92 ? -3.603 0.826 -9.581 1.00 98.69 92 VAL A C 1
ATOM 698 O O . VAL A 1 92 ? -3.363 0.141 -10.565 1.00 98.69 92 VAL A O 1
ATOM 701 N N . LEU A 1 93 ? -4.720 0.663 -8.864 1.00 98.75 93 LEU A N 1
ATOM 702 C CA . LEU A 1 93 ? -5.706 -0.387 -9.148 1.00 98.75 93 LEU A CA 1
ATOM 703 C C . LEU A 1 93 ? -6.413 -0.212 -10.499 1.00 98.75 93 LEU A C 1
ATOM 705 O O . LEU A 1 93 ? -6.911 -1.196 -11.044 1.00 98.75 93 LEU A O 1
ATOM 709 N N . LYS A 1 94 ? -6.499 1.014 -11.026 1.00 98.69 94 LYS A N 1
ATOM 710 C CA . LYS A 1 94 ? -7.072 1.292 -12.350 1.00 98.69 94 LYS A CA 1
ATOM 711 C C . LYS A 1 94 ? -6.086 1.010 -13.484 1.00 98.69 94 LYS A C 1
ATOM 713 O O . LYS A 1 94 ? -6.517 0.641 -14.571 1.00 98.69 94 LYS A O 1
ATOM 718 N N . ASN A 1 95 ? -4.796 1.243 -13.252 1.00 98.62 95 ASN A N 1
ATOM 719 C CA . ASN A 1 95 ? -3.789 1.245 -14.313 1.00 98.62 95 ASN A CA 1
ATOM 720 C C . ASN A 1 95 ? -2.906 -0.009 -14.337 1.00 98.62 95 ASN A C 1
ATOM 722 O O . ASN A 1 95 ? -2.191 -0.206 -15.314 1.00 98.62 95 ASN A O 1
ATOM 726 N N . THR A 1 96 ? -2.960 -0.862 -13.311 1.00 98.69 96 THR A N 1
ATOM 727 C CA . THR A 1 96 ? -2.326 -2.185 -13.353 1.00 98.69 96 THR A CA 1
ATOM 728 C C . THR A 1 96 ? -3.270 -3.260 -13.875 1.00 98.69 96 THR A C 1
ATOM 730 O O . THR A 1 96 ? -4.500 -3.136 -13.795 1.00 98.69 96 THR A O 1
ATOM 733 N N . LEU A 1 97 ? -2.693 -4.339 -14.403 1.00 98.00 97 LEU A N 1
ATOM 734 C CA . LEU A 1 97 ? -3.469 -5.469 -14.903 1.00 98.00 97 LEU A CA 1
ATOM 735 C C . LEU A 1 97 ? -4.360 -6.110 -13.810 1.00 98.00 97 LEU A C 1
ATOM 737 O O . LEU A 1 97 ? -4.011 -6.123 -12.622 1.00 98.00 97 LEU A O 1
ATOM 741 N N . PRO A 1 98 ? -5.532 -6.668 -14.176 1.00 96.06 98 PRO A N 1
ATOM 742 C CA . PRO A 1 98 ? -6.406 -7.370 -13.234 1.00 96.06 98 PRO A CA 1
ATOM 743 C C . PRO A 1 98 ? -5.780 -8.597 -12.559 1.00 96.06 98 PRO A C 1
ATOM 745 O O . PRO A 1 98 ? -6.243 -8.984 -11.492 1.00 96.06 98 PRO A O 1
ATOM 748 N N . ASP A 1 99 ? -4.756 -9.200 -13.153 1.00 96.06 99 ASP A N 1
ATOM 749 C CA . ASP A 1 99 ? -4.017 -10.358 -12.637 1.00 96.06 99 ASP A CA 1
ATOM 750 C C . ASP A 1 99 ? -2.643 -9.983 -12.054 1.00 96.06 99 ASP A C 1
ATOM 752 O O . ASP A 1 99 ? -1.880 -10.861 -11.648 1.00 96.06 99 ASP A O 1
ATOM 756 N N . PHE A 1 100 ? -2.327 -8.685 -11.958 1.00 98.12 100 PHE A N 1
ATOM 757 C CA . PHE A 1 100 ? -1.072 -8.230 -11.372 1.00 98.12 100 PHE A CA 1
ATOM 758 C C . PHE A 1 100 ? -0.932 -8.738 -9.931 1.00 98.12 100 PHE A C 1
ATOM 760 O O . PHE A 1 100 ? -1.820 -8.549 -9.098 1.00 98.12 100 PHE A O 1
ATOM 767 N N . TYR A 1 101 ? 0.204 -9.361 -9.614 1.00 96.75 101 TYR A N 1
ATOM 768 C CA . TYR A 1 101 ? 0.356 -10.158 -8.392 1.00 96.75 101 TYR A CA 1
ATOM 769 C C . TYR A 1 101 ? 0.228 -9.351 -7.085 1.00 96.75 101 TYR A C 1
ATOM 771 O O . TYR A 1 101 ? -0.102 -9.916 -6.045 1.00 96.75 101 TYR A O 1
ATOM 779 N N . LEU A 1 102 ? 0.432 -8.027 -7.117 1.00 98.19 102 LEU A N 1
ATOM 780 C CA . LEU A 1 102 ? 0.212 -7.151 -5.956 1.00 98.19 102 LEU A CA 1
ATOM 781 C C . LEU A 1 102 ? -1.252 -6.728 -5.775 1.00 98.19 102 LEU A C 1
ATOM 783 O O . LEU A 1 102 ? -1.568 -6.056 -4.794 1.00 98.19 102 LEU A O 1
ATOM 787 N N . ARG A 1 103 ? -2.169 -7.095 -6.679 1.00 98.50 103 ARG A N 1
ATOM 788 C CA . ARG A 1 103 ? -3.556 -6.611 -6.644 1.00 98.50 103 ARG A CA 1
ATOM 789 C C . ARG A 1 103 ? -4.272 -6.944 -5.339 1.00 98.50 103 ARG A C 1
ATOM 791 O O . ARG A 1 103 ? -4.967 -6.077 -4.814 1.00 98.50 103 ARG A O 1
ATOM 798 N N . SER A 1 104 ? -4.097 -8.158 -4.811 1.00 98.69 104 SER A N 1
ATOM 799 C CA . SER A 1 104 ? -4.669 -8.513 -3.505 1.00 98.69 104 SER A CA 1
ATOM 800 C C . SER A 1 104 ? -4.200 -7.543 -2.419 1.00 98.69 104 SER A C 1
ATOM 802 O O . SER A 1 104 ? -5.009 -7.015 -1.661 1.00 98.69 104 SER A O 1
ATOM 804 N N . GLU A 1 105 ? -2.898 -7.270 -2.365 1.00 98.62 105 GLU A N 1
ATOM 805 C CA . GLU A 1 105 ? -2.307 -6.412 -1.341 1.00 98.62 105 GLU A CA 1
ATOM 806 C C . GLU A 1 105 ? -2.739 -4.945 -1.500 1.00 98.62 105 GLU A C 1
ATOM 808 O O . GLU A 1 105 ? -3.030 -4.266 -0.514 1.00 98.62 105 GLU A O 1
ATOM 813 N N . MET A 1 106 ? -2.846 -4.467 -2.744 1.00 98.75 106 MET A N 1
ATOM 814 C CA . MET A 1 106 ? -3.354 -3.132 -3.066 1.00 98.75 106 MET A CA 1
ATOM 815 C C . MET A 1 106 ? -4.805 -2.952 -2.606 1.00 98.75 106 MET A C 1
ATOM 817 O O . MET A 1 106 ? -5.120 -1.936 -1.989 1.00 98.75 106 MET A O 1
ATOM 821 N N . LEU A 1 107 ? -5.671 -3.938 -2.866 1.00 98.88 107 LEU A N 1
ATOM 822 C CA . LEU A 1 107 ? -7.063 -3.928 -2.408 1.00 98.88 107 LEU A CA 1
ATOM 823 C C . LEU A 1 107 ? -7.144 -3.958 -0.883 1.00 98.88 107 LEU A C 1
ATOM 825 O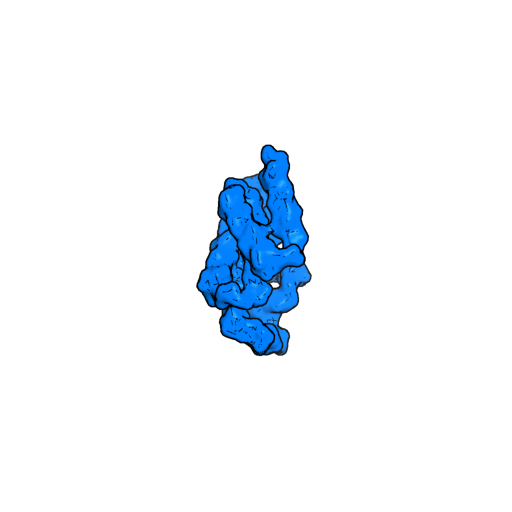 O . LEU A 1 107 ? -7.817 -3.117 -0.300 1.00 98.88 107 LEU A O 1
ATOM 829 N N . MET A 1 108 ? -6.392 -4.842 -0.223 1.00 98.88 108 MET A N 1
ATOM 830 C CA . MET A 1 108 ? -6.328 -4.883 1.240 1.00 98.88 108 MET A CA 1
ATOM 831 C C . MET A 1 108 ? -5.917 -3.527 1.830 1.00 98.88 108 MET A C 1
ATOM 833 O O . MET A 1 108 ? -6.556 -3.033 2.756 1.00 98.88 108 MET A O 1
ATOM 837 N N . ASN A 1 109 ? -4.847 -2.910 1.321 1.00 98.88 109 ASN A N 1
ATOM 838 C CA . ASN A 1 109 ? -4.365 -1.633 1.850 1.00 98.88 109 ASN A CA 1
ATOM 839 C C . ASN A 1 109 ? -5.329 -0.471 1.546 1.00 98.88 109 ASN A C 1
ATOM 841 O O . ASN A 1 109 ? -5.498 0.401 2.407 1.00 98.88 109 ASN A O 1
ATOM 845 N N . ARG A 1 110 ? -6.017 -0.478 0.391 1.00 98.88 110 ARG A N 1
ATOM 846 C CA . ARG A 1 110 ? -7.093 0.488 0.115 1.00 98.88 110 ARG A CA 1
ATOM 847 C C . ARG A 1 110 ? -8.271 0.275 1.063 1.00 98.88 110 ARG A C 1
ATOM 849 O O . ARG A 1 110 ? -8.709 1.243 1.670 1.00 98.88 110 ARG A O 1
ATOM 856 N N . GLY A 1 111 ? -8.700 -0.965 1.289 1.00 98.81 111 GLY A N 1
ATOM 857 C CA . GLY A 1 111 ? -9.768 -1.295 2.234 1.00 98.81 111 GLY A CA 1
ATOM 858 C C . GLY A 1 111 ? -9.460 -0.847 3.667 1.00 98.81 111 GLY A C 1
ATOM 859 O O . GLY A 1 111 ? -10.284 -0.198 4.305 1.00 98.81 111 GLY A O 1
ATOM 860 N N . ILE A 1 112 ? -8.230 -1.072 4.146 1.00 98.81 112 ILE A N 1
ATOM 861 C CA . ILE A 1 112 ? -7.763 -0.559 5.450 1.00 98.81 112 ILE A CA 1
ATOM 862 C C . ILE A 1 112 ? -7.753 0.978 5.472 1.00 98.81 112 ILE A C 1
ATOM 864 O O . ILE A 1 112 ? -8.100 1.596 6.474 1.00 98.81 112 ILE A O 1
ATOM 868 N N . THR A 1 113 ? -7.365 1.622 4.371 1.00 98.81 113 THR A N 1
ATOM 869 C CA . THR A 1 113 ? -7.436 3.087 4.252 1.00 98.81 113 THR A CA 1
ATOM 870 C C . THR A 1 113 ? -8.876 3.586 4.333 1.00 98.81 113 THR A C 1
ATOM 872 O O . THR A 1 113 ? -9.149 4.528 5.073 1.00 98.81 113 THR A O 1
ATOM 875 N N . MET A 1 114 ? -9.807 2.926 3.644 1.00 98.69 114 MET A N 1
ATOM 876 C CA . MET A 1 114 ? -11.230 3.264 3.673 1.00 98.69 114 MET A CA 1
ATOM 877 C C . MET A 1 114 ? -11.849 3.067 5.058 1.00 98.69 114 MET A C 1
ATOM 879 O O . MET A 1 114 ? -12.617 3.923 5.499 1.00 98.69 114 MET A O 1
ATOM 883 N N . SER A 1 115 ? -11.478 2.009 5.787 1.00 98.38 115 SER A N 1
ATOM 884 C CA . SER A 1 115 ? -11.971 1.802 7.155 1.00 98.38 115 SER A CA 1
ATOM 885 C C . SER A 1 115 ? -11.462 2.890 8.106 1.00 98.38 115 SER A C 1
ATOM 887 O O . SER A 1 115 ? -12.215 3.400 8.931 1.00 98.38 115 SER A O 1
ATOM 889 N N . MET A 1 116 ? -10.218 3.356 7.931 1.00 97.56 116 MET A N 1
ATOM 890 C CA . MET A 1 116 ? -9.674 4.508 8.667 1.00 97.56 116 MET A CA 1
ATOM 891 C C . MET A 1 116 ? -10.367 5.843 8.339 1.00 97.56 116 MET A C 1
ATOM 893 O O . MET A 1 116 ? -10.196 6.806 9.098 1.00 97.56 116 MET A O 1
ATOM 897 N N . MET A 1 117 ? -11.112 5.900 7.229 1.00 97.56 117 MET A N 1
ATOM 898 C CA . MET A 1 117 ? -11.944 7.026 6.787 1.00 97.56 117 MET A CA 1
ATOM 899 C C . MET A 1 117 ? -13.433 6.856 7.146 1.00 97.56 117 MET A C 1
ATOM 901 O O . MET A 1 117 ? -14.231 7.704 6.753 1.00 97.56 117 MET A O 1
ATOM 905 N N . ASN A 1 118 ? -13.818 5.790 7.862 1.00 96.31 118 ASN A N 1
ATOM 906 C CA . ASN A 1 118 ? -15.214 5.416 8.150 1.00 96.31 118 ASN A CA 1
ATOM 907 C C . ASN A 1 118 ? -16.066 5.175 6.885 1.00 96.31 118 ASN A C 1
ATOM 909 O O . ASN A 1 118 ? -17.259 5.476 6.850 1.00 96.31 118 ASN A O 1
ATOM 913 N N . ARG A 1 119 ? -15.451 4.662 5.813 1.00 97.81 119 ARG A N 1
ATOM 914 C CA . ARG A 1 119 ? -16.129 4.289 4.558 1.00 97.81 119 ARG A CA 1
ATOM 91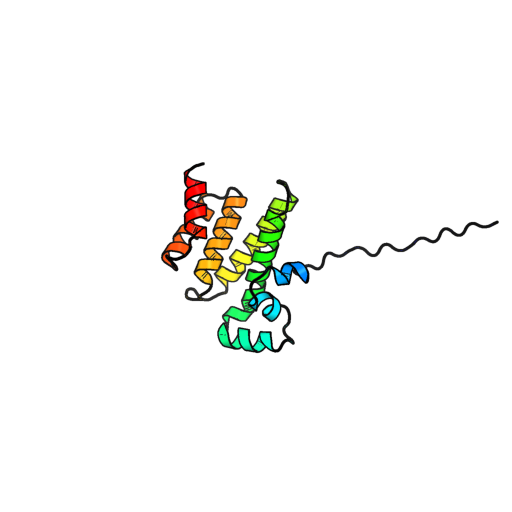5 C C . ARG A 1 119 ? -16.346 2.779 4.519 1.00 97.81 119 ARG A C 1
ATOM 917 O O . ARG A 1 119 ? -15.762 2.076 3.694 1.00 97.81 119 ARG A O 1
ATOM 924 N N . ASP A 1 120 ? -17.156 2.283 5.447 1.00 97.81 120 ASP A N 1
ATOM 925 C CA . ASP A 1 120 ? -17.164 0.861 5.803 1.00 97.81 120 ASP A CA 1
ATOM 926 C C . ASP A 1 120 ? -17.615 -0.065 4.669 1.00 97.81 120 ASP A C 1
ATOM 928 O O . ASP A 1 120 ? -16.986 -1.093 4.438 1.00 97.81 120 ASP A O 1
ATOM 932 N N . GLY A 1 121 ? -18.637 0.316 3.895 1.00 97.94 121 GLY A N 1
ATOM 933 C CA . GLY A 1 121 ? -19.097 -0.496 2.762 1.00 97.94 121 GLY A CA 1
ATOM 934 C C . GLY A 1 121 ? -18.023 -0.686 1.684 1.00 97.94 121 GLY A C 1
ATOM 935 O O . GLY A 1 121 ? -17.833 -1.788 1.173 1.00 97.94 121 GLY A O 1
ATOM 936 N N . GLU A 1 122 ? -17.271 0.374 1.376 1.00 98.56 122 GLU A N 1
ATOM 937 C CA . GLU A 1 122 ? -16.161 0.308 0.418 1.00 98.56 122 GLU A CA 1
ATOM 938 C C . GLU A 1 122 ? -14.981 -0.484 0.981 1.00 98.56 122 GLU A C 1
ATOM 940 O O . GLU A 1 122 ? -14.376 -1.284 0.266 1.00 98.56 122 GLU A O 1
ATOM 945 N N . ALA A 1 123 ? -14.684 -0.303 2.271 1.00 98.81 123 ALA A N 1
ATOM 946 C CA . ALA A 1 123 ? -13.652 -1.062 2.958 1.00 98.81 123 ALA A CA 1
ATOM 947 C C . ALA A 1 123 ? -13.938 -2.569 2.923 1.00 98.81 123 ALA A C 1
ATOM 949 O O . ALA A 1 123 ? -13.073 -3.344 2.517 1.00 98.81 123 ALA A O 1
ATOM 950 N N . ILE A 1 124 ? -15.157 -2.980 3.287 1.00 98.75 124 ILE A N 1
ATOM 951 C CA . ILE A 1 124 ? -15.577 -4.387 3.285 1.00 98.75 124 ILE A CA 1
ATOM 952 C C . ILE A 1 124 ? -15.463 -4.981 1.880 1.00 98.75 124 ILE A C 1
ATOM 954 O O . ILE A 1 124 ? -14.882 -6.055 1.724 1.00 98.75 124 ILE A O 1
ATOM 958 N N . GLY A 1 125 ? -15.952 -4.275 0.855 1.00 98.69 125 GLY A N 1
ATOM 959 C CA . GLY A 1 125 ? -15.873 -4.743 -0.531 1.00 98.69 125 GLY A CA 1
ATOM 960 C C . GLY A 1 125 ? -14.436 -5.021 -0.986 1.00 98.69 125 GLY A C 1
ATOM 961 O O . GLY A 1 125 ? -14.152 -6.082 -1.546 1.00 98.69 125 GLY A O 1
ATOM 962 N N . ASP A 1 126 ? -13.509 -4.109 -0.690 1.00 98.81 126 ASP A N 1
ATOM 963 C CA . ASP A 1 126 ? -12.092 -4.274 -1.028 1.00 98.81 126 ASP A CA 1
ATOM 964 C C . ASP A 1 126 ? -11.417 -5.415 -0.265 1.00 98.81 126 ASP A C 1
ATOM 966 O O . ASP A 1 126 ? -10.639 -6.178 -0.846 1.00 98.81 126 ASP A O 1
ATOM 970 N N . LEU A 1 127 ? -11.701 -5.539 1.032 1.00 98.94 127 LEU A N 1
ATOM 971 C CA . LEU A 1 127 ? -11.111 -6.572 1.884 1.00 98.94 127 LEU A CA 1
ATOM 972 C C . LEU A 1 127 ? -11.598 -7.967 1.478 1.00 98.94 127 LEU A C 1
ATOM 974 O O . LEU A 1 127 ? -10.784 -8.885 1.367 1.00 98.94 127 LEU A O 1
ATOM 978 N N . LEU A 1 128 ? -12.891 -8.118 1.177 1.00 98.88 128 LEU A N 1
ATOM 979 C CA . LEU A 1 128 ? -13.444 -9.369 0.654 1.00 98.88 128 LEU A CA 1
ATOM 980 C C . LEU A 1 128 ? -12.831 -9.717 -0.704 1.00 98.88 128 LEU A C 1
ATOM 982 O O . LEU A 1 128 ? -12.361 -10.839 -0.895 1.00 98.88 128 LEU A O 1
ATOM 986 N N . ARG A 1 129 ? -12.729 -8.746 -1.621 1.00 98.75 129 ARG A N 1
ATOM 987 C CA . ARG A 1 129 ? -12.103 -8.987 -2.927 1.00 98.75 129 ARG A CA 1
ATOM 988 C C . ARG A 1 129 ? -10.619 -9.341 -2.812 1.00 98.75 129 ARG A C 1
ATOM 990 O O . ARG A 1 129 ? -10.118 -10.146 -3.593 1.00 98.75 129 ARG A O 1
ATOM 997 N N . SER A 1 130 ? -9.906 -8.756 -1.852 1.00 98.81 130 SER A N 1
ATOM 998 C CA . SER A 1 130 ? -8.525 -9.137 -1.544 1.00 98.81 130 SER A CA 1
ATOM 999 C C . SER A 1 130 ? -8.433 -10.609 -1.130 1.00 98.81 130 SER A C 1
ATOM 1001 O O . SER A 1 130 ? -7.620 -11.344 -1.688 1.00 98.81 130 SER A O 1
ATOM 1003 N N . ILE A 1 131 ? -9.311 -11.056 -0.228 1.00 98.81 131 ILE A N 1
ATOM 1004 C CA . ILE A 1 131 ? -9.379 -12.446 0.244 1.00 98.81 131 ILE A CA 1
ATOM 1005 C C . ILE A 1 131 ? -9.720 -13.421 -0.889 1.00 98.81 131 ILE A C 1
ATOM 1007 O O . ILE A 1 131 ? -9.123 -14.493 -0.969 1.00 98.81 131 ILE A O 1
ATOM 1011 N N . GLU A 1 132 ? -10.638 -13.054 -1.785 1.00 98.56 132 GLU A N 1
ATOM 1012 C CA . GLU A 1 132 ? -10.968 -13.867 -2.963 1.00 98.56 132 GLU A CA 1
ATOM 1013 C C . GLU A 1 132 ? -9.749 -14.108 -3.864 1.00 98.56 132 GLU A C 1
ATOM 1015 O O . GLU A 1 132 ? -9.584 -15.200 -4.404 1.00 98.56 132 GLU A O 1
ATOM 1020 N N . ILE A 1 133 ? -8.892 -13.095 -4.032 1.00 98.31 133 ILE A N 1
ATOM 1021 C CA . ILE A 1 133 ? -7.683 -13.188 -4.864 1.00 98.31 133 ILE A CA 1
ATOM 1022 C C . ILE A 1 133 ? -6.569 -13.934 -4.122 1.00 98.31 133 ILE A C 1
ATOM 1024 O O . ILE A 1 133 ? -5.876 -14.763 -4.711 1.00 98.31 133 ILE A O 1
ATOM 1028 N N . ASN A 1 134 ? -6.376 -13.637 -2.837 1.00 98.25 134 ASN A N 1
ATOM 1029 C CA . ASN A 1 134 ? -5.391 -14.291 -1.989 1.00 98.25 134 ASN A CA 1
ATOM 1030 C C . ASN A 1 134 ? -6.003 -14.645 -0.623 1.00 98.25 134 ASN A C 1
ATOM 1032 O O . ASN A 1 134 ? -5.975 -13.828 0.302 1.00 98.25 134 ASN A O 1
ATOM 1036 N N . PRO A 1 135 ? -6.437 -15.903 -0.432 1.00 98.44 135 PRO A N 1
ATOM 1037 C CA . PRO A 1 135 ? -6.961 -16.370 0.851 1.00 98.44 135 PRO A CA 1
ATOM 1038 C C . PRO A 1 135 ? -5.932 -16.360 1.993 1.00 98.44 135 PRO A C 1
ATOM 1040 O O . PRO A 1 135 ? -6.278 -16.591 3.146 1.00 98.44 135 PRO A O 1
ATOM 1043 N N . LYS A 1 136 ? -4.647 -16.105 1.711 1.00 97.56 136 LYS A N 1
ATOM 1044 C CA . LYS A 1 136 ? -3.574 -16.016 2.715 1.00 97.56 136 LYS A CA 1
ATOM 1045 C C . LYS A 1 136 ? -3.282 -14.569 3.119 1.00 97.56 136 LYS A C 1
ATOM 1047 O O . LYS A 1 136 ? -2.126 -14.212 3.345 1.00 97.56 136 LYS A O 1
ATOM 1052 N N . GLN A 1 137 ? -4.313 -13.729 3.199 1.00 97.38 137 GLN A N 1
ATOM 1053 C CA . GLN A 1 137 ? -4.191 -12.308 3.525 1.00 97.38 137 GLN A CA 1
ATOM 1054 C C . GLN A 1 137 ? -4.674 -12.008 4.962 1.00 97.38 137 GLN A C 1
ATOM 1056 O O . GLN A 1 137 ? -5.762 -11.465 5.143 1.00 97.38 137 GLN A O 1
ATOM 1061 N N . PRO A 1 138 ? -3.886 -12.313 6.017 1.00 97.81 138 PRO A N 1
ATOM 1062 C CA . PRO A 1 138 ? -4.351 -12.237 7.410 1.00 97.81 138 PRO A CA 1
ATOM 1063 C C . PRO A 1 138 ? -4.832 -10.839 7.808 1.00 97.81 138 PRO A C 1
ATOM 1065 O O . PRO A 1 138 ? -5.858 -10.704 8.460 1.00 97.81 138 PRO A O 1
ATOM 1068 N N . ARG A 1 139 ? -4.141 -9.793 7.340 1.0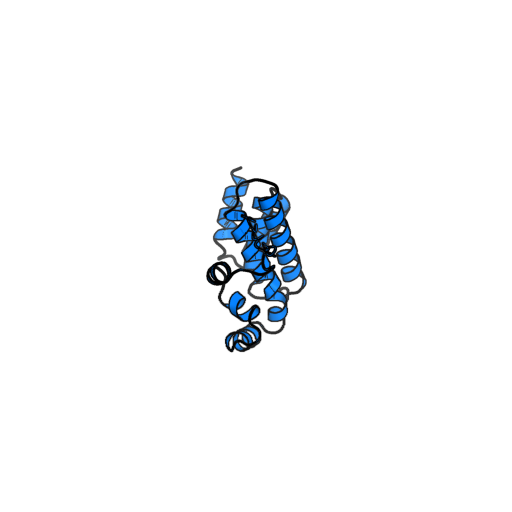0 97.94 139 ARG A N 1
ATOM 1069 C CA . ARG A 1 139 ? -4.519 -8.396 7.593 1.00 97.94 139 ARG A CA 1
ATOM 1070 C C . ARG A 1 139 ? -5.908 -8.038 7.049 1.00 97.94 139 ARG A C 1
ATOM 1072 O O . ARG A 1 139 ? -6.553 -7.175 7.627 1.00 97.94 139 ARG A O 1
ATOM 1079 N N . ALA A 1 140 ? -6.367 -8.672 5.966 1.00 98.62 140 ALA A N 1
ATOM 1080 C CA . ALA A 1 140 ? -7.713 -8.432 5.451 1.00 98.62 140 ALA A CA 1
ATOM 1081 C C . ALA A 1 140 ? -8.775 -9.022 6.391 1.00 98.62 140 ALA A C 1
ATOM 1083 O O . ALA A 1 140 ? -9.732 -8.339 6.745 1.00 98.62 140 ALA A O 1
ATOM 1084 N N . TYR A 1 141 ? -8.557 -10.256 6.857 1.00 98.75 141 TYR A N 1
ATOM 1085 C CA . TYR A 1 141 ? -9.442 -10.918 7.815 1.00 98.75 141 TYR A CA 1
ATOM 1086 C C . TYR A 1 141 ? -9.511 -10.191 9.153 1.00 98.75 141 TYR A C 1
ATOM 1088 O O . TYR A 1 141 ? -10.607 -9.965 9.652 1.00 98.75 141 TYR A O 1
ATOM 1096 N N . THR A 1 142 ? -8.367 -9.799 9.724 1.00 98.56 142 THR A N 1
ATOM 1097 C CA . THR A 1 142 ? -8.355 -9.109 11.022 1.00 98.56 142 THR A CA 1
ATOM 1098 C C . THR A 1 142 ? -9.065 -7.766 10.935 1.00 98.56 142 THR A C 1
ATOM 1100 O O . THR A 1 142 ? -9.874 -7.455 11.793 1.00 98.56 142 THR A O 1
ATOM 1103 N N . THR A 1 143 ? -8.851 -6.999 9.858 1.00 98.44 143 THR A N 1
ATOM 1104 C CA . THR A 1 143 ? -9.577 -5.736 9.674 1.00 98.44 143 THR A CA 1
ATOM 1105 C C . THR A 1 143 ? -11.079 -5.955 9.490 1.00 98.44 143 THR A C 1
ATOM 1107 O O . THR A 1 143 ? -11.852 -5.180 10.034 1.00 98.44 143 THR A O 1
ATOM 1110 N N . LEU A 1 144 ? -11.516 -6.995 8.771 1.00 98.62 144 LEU A N 1
ATOM 1111 C CA . LEU A 1 144 ? -12.945 -7.317 8.671 1.00 98.62 144 LEU A CA 1
ATOM 1112 C C . LEU A 1 144 ? -13.548 -7.713 10.022 1.00 98.62 144 LEU A C 1
ATOM 1114 O O . LEU A 1 144 ? -14.641 -7.256 10.338 1.00 98.62 144 LEU A O 1
ATOM 1118 N N . ALA A 1 145 ? -12.843 -8.525 10.812 1.00 98.44 145 ALA A N 1
ATOM 1119 C CA . ALA A 1 145 ? -13.282 -8.900 12.154 1.00 98.44 145 ALA A CA 1
ATOM 1120 C C . ALA A 1 145 ? -13.478 -7.651 13.027 1.00 98.44 145 ALA A C 1
ATOM 1122 O O . ALA A 1 145 ? -14.584 -7.424 13.510 1.00 98.44 145 ALA A O 1
ATOM 1123 N N . ASP A 1 146 ? -12.466 -6.779 13.093 1.00 97.56 146 ASP A N 1
ATOM 1124 C CA . ASP A 1 146 ? -12.541 -5.513 13.831 1.00 97.56 146 ASP A CA 1
ATOM 1125 C C . ASP A 1 146 ? -13.698 -4.622 13.347 1.00 97.56 146 ASP A C 1
ATOM 1127 O O . ASP A 1 146 ? -14.261 -3.853 14.118 1.00 97.56 146 ASP A O 1
ATOM 1131 N N . MET A 1 147 ? -14.034 -4.660 12.053 1.00 97.44 147 MET A N 1
ATOM 1132 C CA . MET A 1 147 ? -15.129 -3.865 11.490 1.00 97.44 147 MET A CA 1
ATOM 1133 C C . MET A 1 147 ? -16.510 -4.431 11.814 1.00 97.44 147 MET A C 1
ATOM 1135 O O . MET A 1 147 ? -17.438 -3.646 11.974 1.00 97.44 147 MET A O 1
ATOM 1139 N N . TYR A 1 148 ? -16.657 -5.753 11.899 1.00 97.19 148 TYR A N 1
ATOM 1140 C CA . TYR A 1 148 ? -17.929 -6.400 12.230 1.00 97.19 148 TYR A CA 1
ATOM 1141 C C . TYR A 1 148 ? -18.234 -6.425 13.730 1.00 97.19 148 TYR A C 1
ATOM 1143 O O . TYR A 1 148 ? -19.382 -6.652 14.101 1.00 97.19 148 TYR A O 1
ATOM 1151 N N . GLU A 1 149 ? -17.233 -6.196 14.581 1.00 96.00 149 GLU A N 1
ATOM 1152 C CA . GLU A 1 149 ? -17.417 -6.074 16.032 1.00 96.00 149 GLU A CA 1
ATOM 1153 C C . GLU A 1 149 ? -17.864 -4.676 16.493 1.00 96.00 149 GLU A C 1
ATOM 1155 O O . GLU A 1 149 ? -18.319 -4.538 17.629 1.00 96.00 149 GLU A O 1
ATOM 1160 N N . LYS A 1 150 ? -17.717 -3.649 15.647 1.00 83.56 150 LYS A N 1
ATOM 1161 C CA . LYS A 1 150 ? -18.127 -2.265 15.947 1.00 83.56 150 LYS A CA 1
ATOM 1162 C C . LYS A 1 150 ? -19.641 -2.112 16.040 1.00 83.56 150 LYS A C 1
ATOM 1164 O O . LYS A 1 150 ? -20.067 -1.328 16.917 1.00 83.56 150 LYS A O 1
#

Foldseek 3Di:
DDDDDDDDDDDPPPPDLADDPVLCVVDPPLQVLLVCVPDPSVVVVCVVQPPLSPLCPLVSLLVSLLVVLVVDDDDDSSVVSLVSNLVSLVSSLVPDDPLRPCQLVSLQSNLVSCVVVVVNVSSLVSLVVSCVNPVPPVSSVVVVVVSVVD

Secondary structure (DSSP, 8-state):
----------------SSPPHHHHHTS-HHHHHHH-TTSHHHHHHHHHHGGGGGGHHHHHHHHHHHHHHHHSPSSHHHHHHHHHHHHHHHHHHHHS-TT-TTHHHHHHHHHHHHHHTT-HHHHHHHHHHHHHH-TT-HHHHHHHHHHH--

Sequence (150 aa):
MACFALFLPVAPAMAEYGPSKAELAALPAYCAARLDEKSAAFKSWQASMGRDFLHIHHYCFALNSMNRARGMASGKDRLGALGDANINFNYVLKNTLPDFYLRSEMLMNRGITMSMMNRDGEAIGDLLRSIEINPKQPRAYTTLADMYEK

Radius of gyration: 19.17 Å; chains: 1; bounding box: 46×69×35 Å

pLDDT: mean 92.77, std 12.99, range [48.12, 98.94]

=== Feature glossary ===
The features interleaved in this record are:

— What the protein is —

Sequence gives the chain of amino acids in standard one-letter code (A=alanine, C=cysteine, …, Y=tyrosine), read N→C. It is the only feature that is directly encoded by the gene; all structural features are derived from the folded form of this sequence.

Database cross-references. InterPro integrates a dozen domain/family signature databases into unified entries with residue-range hits. GO terms attach function/process/location labels with evidence codes. CATH codes position the fold in a four-level structural taxonomy. Organism is the NCBI-taxonomy species name.

— Where its atoms are —

Atomic coordinates in PDBx/mmCIF format — the same representation the Protein Data Bank distributes. Each line of the _atom_site loop places one backbone atom in Cartesian space (units: ångströms, origin: arbitrary).

The six renders are orthographic views along the three Cartesian axes in both directions. Representation (cartoon, sticks, or surface) and color scheme (sequence-rainbow or by-chain) vary across proteins so the training set covers all the common visualization conventions.

— Local backbone conformation —

Eight-state secondary structure (DSSP): H is the canonical α-helix, G the tighter 3₁₀-helix, I the wider π-helix; E/B are β-structure, T and S are turns and bends, and '-' is everything else. DSSP derives these from the pattern of main-chain N–H···O=C hydrogen bonds, not from the sequence.

P-SEA three-state annotation labels each residue as helix, strand, or coil based purely on the geometry of the Cα trace. It serves as a fallback when the full backbone (and thus DSSP) is unavailable.

The φ/ψ torsion pair specifies the backbone conformation at each residue. φ rotates about the N–Cα bond, ψ about the Cα–C bond. Steric clashes forbid most of the (φ, ψ) plane — the allowed regions (α-helix basin, β-sheet basin, left-handed helix) are the Ramachandran-allowed regions.

— Global shape and packing —

The geometric summary reports three shape descriptors. Rg (radius of gyration) measures how spread out the Cα atoms are about their centre of mass; compact globular proteins have small Rg, elongated or unfolded ones large. Cα contacts (<8 Å, |i−j|>4) count long-range residue pairs in spatial proximity — high for tightly packed folds, near zero for rods or random coil. The bounding-box extents give the protein's footprint along x, y, z in Å.

Solvent-accessible surface area (SASA) is the area in Å² traced out by the centre of a 1.4 Å probe sphere (a water molecule) rolled over the protein's van der Waals surface (Shrake–Rupley / Lee–Richards construction). Buried residues have near-zero SASA; fully exposed residues can exceed 200 Å². The total SASA scales roughly with the number of surface residues.

The contact map is a binary N×N matrix image: pixel (i, j) is dark where Cα_i and Cα_j are within 8 Å and |i−j|>4. Because the |i−j|>4 filter removes local helical contacts, off-diagonal stripes parallel to the main diagonal indicate parallel β-sheets; stripes perpendicular to it indicate antiparallel β-sheets. The Ramachandran plot scatters every residue's (φ, ψ) pair against the sterically allowed regions. The PAE heatmap renders the predicted-aligned-error matrix.

— Structural neighborhood —

3Di is Foldseek's structural alphabet. Each residue is assigned one of twenty discrete states based on how its Cα sits relative to its spatial (not sequential) neighbors. Aligning 3Di strings finds structural homologs roughly as well as full 3D superposition, but orders of magnitude faster.

Nearest PDB neighbors are the top structural matches found by Foldseek when searching this structure against the entire Protein Data Bank. Each hit reports a TM-score (0 to 1; >0.5 almost always implies the same fold) and an E-value. These are *structural* homologs — they may share no detectable sequence similarity.

— Confidence and disorder —

For AlphaFold models, the B-factor field carries pLDDT — the model's own estimate of local accuracy on a 0–100 scale. Regions with pLDDT<50 should be treated as essentially unmodeled; they often correspond to intrinsically disordered segments.

Crystallographic B-factors measure how much each atom's electron density is smeared out, in Å². They rise in mobile loops and surface residues and fall in the buried interior. In AlphaFold models this column is repurposed to hold pLDDT instead.

Predicted aligned error is AlphaFold's pairwise confidence. Unlike pLDDT (per-residue), PAE is per-residue-pair and captures whether two parts of the structure are correctly placed relative to each other. Units are ångströms of expected positional error.